Protein AF-A0A3S4GIG7-F1 (afdb_monomer)

Structure (mmCIF, N/CA/C/O backbone):
data_AF-A0A3S4GIG7-F1
#
_entry.id   AF-A0A3S4GIG7-F1
#
loop_
_atom_site.group_PDB
_atom_site.id
_atom_site.type_symbol
_atom_site.label_atom_id
_atom_site.label_alt_id
_atom_site.label_comp_id
_atom_site.label_asym_id
_atom_site.label_entity_id
_atom_site.label_seq_id
_atom_site.pdbx_PDB_ins_code
_atom_site.Cartn_x
_atom_site.Cartn_y
_atom_site.Cartn_z
_atom_site.occupancy
_atom_site.B_iso_or_equiv
_atom_site.auth_seq_id
_atom_site.auth_comp_id
_atom_site.auth_asym_id
_atom_site.auth_atom_id
_atom_site.pdbx_PDB_model_num
ATOM 1 N N . MET A 1 1 ? 8.922 2.031 -18.940 1.00 61.25 1 MET A N 1
ATOM 2 C CA . MET A 1 1 ? 9.211 2.130 -17.497 1.00 61.25 1 MET A CA 1
ATOM 3 C C . MET A 1 1 ? 8.936 0.757 -16.911 1.00 61.25 1 MET A C 1
ATOM 5 O O . MET A 1 1 ? 7.879 0.220 -17.225 1.00 61.25 1 MET A O 1
ATOM 9 N N . ALA A 1 2 ? 9.876 0.156 -16.186 1.00 83.06 2 ALA A N 1
ATOM 10 C CA . ALA A 1 2 ? 9.588 -1.047 -15.403 1.00 83.06 2 ALA A CA 1
ATOM 11 C C . ALA A 1 2 ? 8.957 -0.618 -14.069 1.00 83.06 2 ALA A C 1
ATOM 13 O O . ALA A 1 2 ? 9.308 0.446 -13.563 1.00 83.06 2 ALA A O 1
ATOM 14 N N . ILE A 1 3 ? 8.008 -1.400 -13.558 1.00 91.19 3 ILE A N 1
ATOM 15 C CA . ILE A 1 3 ? 7.399 -1.186 -12.241 1.00 91.19 3 ILE A CA 1
ATOM 16 C C . ILE A 1 3 ? 8.113 -2.111 -11.258 1.00 91.19 3 ILE A C 1
ATOM 18 O O . ILE A 1 3 ? 8.269 -3.296 -11.554 1.00 91.19 3 ILE A O 1
ATOM 22 N N . PHE A 1 4 ? 8.543 -1.561 -10.126 1.00 93.94 4 PHE A N 1
ATOM 23 C CA . PHE A 1 4 ? 9.253 -2.286 -9.068 1.00 93.94 4 PHE A CA 1
ATOM 24 C C . PHE A 1 4 ? 8.501 -2.283 -7.736 1.00 93.94 4 PHE A C 1
ATOM 26 O O . PHE A 1 4 ? 8.832 -3.080 -6.865 1.00 93.94 4 PHE A O 1
ATOM 33 N N . GLY A 1 5 ? 7.472 -1.445 -7.587 1.00 95.31 5 GLY A N 1
ATOM 34 C CA . GLY A 1 5 ? 6.623 -1.429 -6.400 1.00 95.31 5 GLY A CA 1
ATOM 35 C C . GLY A 1 5 ? 5.147 -1.276 -6.735 1.00 95.31 5 GLY A C 1
ATOM 36 O O . GLY A 1 5 ? 4.777 -0.733 -7.784 1.00 95.31 5 GLY A O 1
ATOM 37 N N . SER A 1 6 ? 4.288 -1.777 -5.853 1.00 97.06 6 SER A N 1
ATOM 38 C CA . SER A 1 6 ? 2.847 -1.642 -6.013 1.00 97.06 6 SER A CA 1
ATOM 39 C C . SER A 1 6 ? 2.090 -1.656 -4.692 1.00 97.06 6 SER A C 1
ATOM 41 O O . SER A 1 6 ? 2.526 -2.266 -3.722 1.00 97.06 6 SER A O 1
ATOM 43 N N . GLY A 1 7 ? 0.931 -0.997 -4.678 1.00 96.81 7 GLY A N 1
ATOM 44 C CA . GLY A 1 7 ? 0.078 -0.888 -3.498 1.00 96.81 7 GLY A CA 1
ATOM 45 C C . GLY A 1 7 ? -1.381 -0.614 -3.831 1.00 96.81 7 GLY A C 1
ATOM 46 O O . GLY A 1 7 ? -1.742 -0.388 -4.994 1.00 96.81 7 GLY A O 1
ATOM 47 N N . ILE A 1 8 ? -2.226 -0.625 -2.799 1.00 97.31 8 ILE A N 1
ATOM 48 C CA . ILE A 1 8 ? -3.678 -0.462 -2.927 1.00 97.31 8 ILE A CA 1
ATOM 49 C C . ILE A 1 8 ? -4.156 0.755 -2.135 1.00 97.31 8 ILE A C 1
ATOM 51 O O . ILE A 1 8 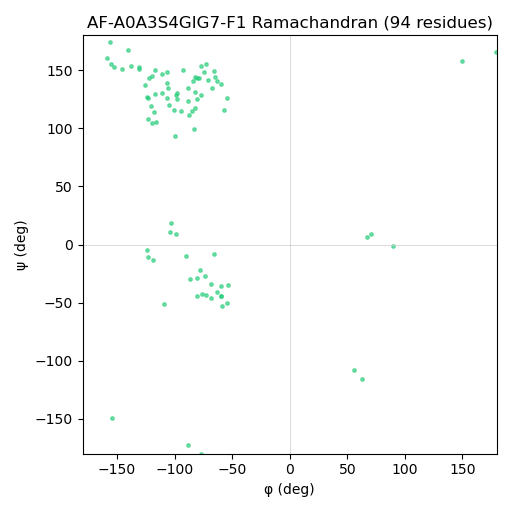? -4.089 0.809 -0.911 1.00 97.31 8 ILE A O 1
ATOM 55 N N . MET A 1 9 ? -4.745 1.715 -2.841 1.00 96.31 9 MET A N 1
ATOM 56 C CA . MET A 1 9 ? -5.541 2.778 -2.245 1.00 96.31 9 MET A CA 1
ATOM 57 C C . MET A 1 9 ? -6.969 2.276 -2.010 1.00 96.31 9 MET A C 1
ATOM 59 O O . MET A 1 9 ? -7.793 2.270 -2.933 1.00 96.31 9 MET A O 1
ATOM 63 N N . PHE A 1 10 ? -7.277 1.887 -0.774 1.00 96.31 10 PHE A N 1
ATOM 64 C CA . PHE A 1 10 ? -8.656 1.614 -0.374 1.00 96.31 10 PHE A CA 1
ATOM 65 C C . PHE A 1 10 ? -9.405 2.916 -0.154 1.00 96.31 10 PHE A C 1
ATOM 67 O O . PHE A 1 10 ? -8.957 3.782 0.597 1.00 96.31 10 PHE A O 1
ATOM 74 N N . ARG A 1 11 ? -10.564 3.034 -0.792 1.00 95.19 11 ARG A N 1
ATOM 75 C CA . ARG A 1 11 ? -11.446 4.189 -0.696 1.00 95.19 11 ARG A CA 1
ATOM 76 C C . ARG A 1 11 ? -12.828 3.745 -0.244 1.00 95.19 11 ARG A C 1
ATOM 78 O O . ARG A 1 11 ? -13.454 2.907 -0.886 1.00 95.19 11 ARG A O 1
ATOM 85 N N . GLN A 1 12 ? -13.329 4.376 0.809 1.00 93.94 12 GLN A N 1
ATOM 86 C CA . GLN A 1 12 ? -14.716 4.274 1.251 1.00 93.94 12 GLN A CA 1
ATOM 87 C C . GLN A 1 12 ? -15.311 5.679 1.208 1.00 93.94 12 GLN A C 1
ATOM 89 O O . GLN A 1 12 ? -14.968 6.532 2.020 1.00 93.94 12 GLN A O 1
ATOM 94 N N . GLY A 1 13 ? -16.150 5.972 0.213 1.00 90.81 13 GLY A N 1
ATOM 95 C CA . GLY A 1 13 ? -16.757 7.298 0.072 1.00 90.81 13 GLY A CA 1
ATOM 96 C C . GLY A 1 13 ? -15.724 8.435 0.012 1.00 90.81 13 GLY A C 1
ATOM 97 O O . GLY A 1 13 ? -15.057 8.613 -1.004 1.00 90.81 13 GLY A O 1
ATOM 98 N N . LYS A 1 14 ? -15.630 9.228 1.087 1.00 91.06 14 LYS A N 1
ATOM 99 C CA . LYS A 1 14 ? -14.664 10.335 1.255 1.00 91.06 14 LYS A CA 1
ATOM 100 C C . LYS A 1 14 ? -13.503 9.976 2.181 1.00 91.06 14 LYS A C 1
ATOM 102 O O . LYS A 1 14 ? -12.888 10.860 2.754 1.00 91.06 14 LYS A O 1
ATOM 107 N N . PHE A 1 15 ? -13.264 8.697 2.408 1.00 92.31 15 PHE A N 1
ATOM 108 C CA . PHE A 1 15 ? -12.195 8.217 3.263 1.00 92.31 15 PHE A CA 1
ATOM 109 C C . PHE A 1 15 ? -11.247 7.351 2.454 1.00 92.31 15 PHE A C 1
ATOM 111 O O . PHE A 1 15 ? -11.678 6.620 1.556 1.00 92.31 15 PHE A O 1
ATOM 118 N N . VAL A 1 16 ? -9.968 7.429 2.790 1.00 94.19 16 VAL A N 1
ATOM 119 C CA . VAL A 1 16 ? -8.933 6.530 2.291 1.00 94.19 16 VAL A CA 1
ATOM 120 C C . VAL A 1 16 ? -8.245 5.845 3.452 1.00 94.19 16 VAL A C 1
ATOM 122 O O . VAL A 1 16 ? -8.053 6.442 4.508 1.00 94.19 16 VAL A O 1
ATOM 125 N N . PHE A 1 17 ? -7.886 4.586 3.259 1.00 94.00 17 PHE A N 1
ATOM 126 C CA . PHE A 1 17 ? -7.087 3.856 4.229 1.00 94.00 17 PHE A CA 1
ATOM 127 C C . PHE A 1 17 ? -5.608 4.182 4.038 1.00 94.00 17 PHE A C 1
ATOM 129 O O . PHE A 1 17 ? -5.106 4.097 2.915 1.00 94.00 17 PHE A O 1
ATOM 136 N N . LEU A 1 18 ? -4.925 4.517 5.129 1.00 93.88 18 LEU A N 1
ATOM 137 C CA . LEU A 1 18 ? -3.481 4.717 5.154 1.00 93.88 18 LEU A CA 1
ATOM 138 C C . LEU A 1 18 ? -2.861 3.942 6.319 1.00 93.88 18 LEU A C 1
ATOM 140 O O . LEU A 1 18 ? -3.486 3.770 7.371 1.00 93.88 18 LEU A O 1
ATOM 144 N N . ILE A 1 19 ? -1.610 3.541 6.125 1.00 91.69 19 ILE A N 1
ATOM 145 C CA . ILE A 1 19 ? -0.707 3.040 7.159 1.00 91.69 19 ILE A CA 1
ATOM 146 C C . ILE A 1 19 ? 0.349 4.104 7.465 1.00 91.69 19 ILE A C 1
ATOM 148 O O . ILE A 1 19 ? 0.714 4.893 6.591 1.00 91.69 19 ILE A O 1
ATOM 152 N N . GLN A 1 20 ? 0.817 4.149 8.709 1.00 91.06 20 GLN A N 1
ATOM 153 C CA . GLN A 1 20 ? 1.934 4.989 9.123 1.00 91.06 20 GLN A CA 1
ATOM 154 C C . GLN A 1 20 ? 3.192 4.135 9.219 1.00 91.06 20 GLN A C 1
ATOM 156 O O . GLN A 1 20 ? 3.265 3.249 10.072 1.00 91.06 20 GLN A O 1
ATOM 161 N N . ARG A 1 21 ? 4.186 4.425 8.383 1.00 85.81 21 ARG A N 1
ATOM 162 C CA . ARG A 1 21 ? 5.438 3.666 8.338 1.00 85.81 21 ARG A CA 1
ATOM 163 C C . ARG A 1 21 ? 6.223 3.795 9.643 1.00 85.81 21 ARG A C 1
ATOM 165 O O . ARG A 1 21 ? 6.239 4.866 10.255 1.00 85.81 21 ARG A O 1
ATOM 172 N N . SER A 1 22 ? 6.901 2.727 10.059 1.00 84.06 22 SER A N 1
ATOM 173 C CA . SER A 1 22 ? 7.744 2.736 11.263 1.00 84.06 22 SER A CA 1
ATOM 174 C C . SER A 1 22 ? 9.107 3.398 11.090 1.00 84.06 22 SER A C 1
ATOM 176 O O . SER A 1 22 ? 9.684 3.851 12.079 1.00 84.06 22 SER A O 1
ATOM 178 N N 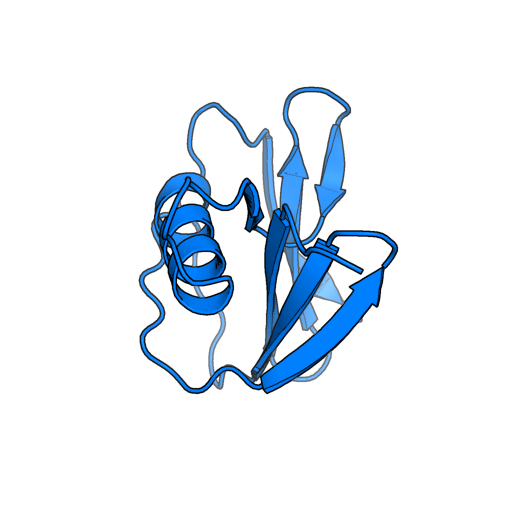. ASP A 1 23 ? 9.606 3.501 9.860 1.00 83.62 23 ASP A N 1
ATOM 179 C CA . ASP A 1 23 ? 10.937 4.030 9.568 1.00 83.62 23 ASP A CA 1
ATOM 180 C C . ASP A 1 23 ? 10.995 5.565 9.562 1.00 83.62 23 ASP A C 1
ATOM 182 O O . ASP A 1 23 ? 11.916 6.147 10.139 1.00 83.62 23 ASP A O 1
ATOM 186 N N . ASP A 1 24 ? 10.016 6.228 8.946 1.00 85.31 24 ASP A N 1
ATOM 187 C CA . ASP A 1 24 ? 9.984 7.686 8.791 1.00 85.31 24 ASP A CA 1
ATOM 188 C C . ASP A 1 24 ? 8.713 8.356 9.342 1.00 85.31 24 ASP A C 1
ATOM 190 O O . ASP A 1 24 ? 8.620 9.587 9.378 1.00 85.31 24 ASP A O 1
ATOM 194 N N . GLY A 1 25 ? 7.742 7.567 9.813 1.00 87.06 25 GLY A N 1
ATOM 195 C CA . GLY A 1 25 ? 6.494 8.067 10.385 1.00 87.06 25 GLY A CA 1
ATOM 196 C C . GLY A 1 25 ? 5.539 8.694 9.367 1.00 87.06 25 GLY A C 1
ATOM 197 O O . GLY A 1 25 ? 4.554 9.322 9.776 1.00 87.06 25 GLY A O 1
ATOM 198 N N . THR A 1 26 ? 5.806 8.570 8.065 1.00 88.81 26 THR A N 1
ATOM 199 C CA . THR A 1 26 ? 4.930 9.089 7.013 1.00 88.81 26 THR A CA 1
ATOM 200 C C . THR A 1 26 ? 3.711 8.195 6.810 1.00 88.81 26 THR A C 1
ATOM 202 O O . THR A 1 26 ? 3.724 7.000 7.106 1.00 88.81 26 THR A O 1
ATOM 205 N N . TRP A 1 27 ? 2.623 8.799 6.329 1.00 91.62 27 TRP A N 1
ATOM 206 C CA . TRP A 1 27 ? 1.385 8.092 6.015 1.00 91.62 27 TRP A CA 1
ATOM 207 C C . TRP A 1 27 ? 1.323 7.779 4.523 1.00 91.62 27 TRP A C 1
ATOM 209 O O . TRP A 1 27 ? 1.407 8.691 3.697 1.00 91.62 27 TRP A O 1
ATOM 219 N N . CYS A 1 28 ? 1.130 6.511 4.180 1.00 91.62 28 CYS A N 1
ATOM 220 C CA . CYS A 1 28 ? 1.046 6.042 2.802 1.00 91.62 28 CYS A CA 1
ATOM 221 C C . CYS A 1 28 ? -0.030 4.966 2.637 1.00 91.62 28 CYS A C 1
ATOM 223 O O . CYS A 1 28 ? -0.585 4.448 3.607 1.00 91.62 28 CYS A O 1
ATOM 225 N N . GLN A 1 29 ? -0.371 4.659 1.387 1.00 92.75 29 GLN A N 1
ATOM 226 C CA . GLN A 1 29 ? -1.154 3.467 1.087 1.00 92.75 29 GLN A CA 1
ATOM 227 C C . GLN A 1 29 ? -0.328 2.217 1.428 1.00 92.75 29 GLN A C 1
ATOM 229 O O . GLN A 1 29 ? 0.896 2.268 1.291 1.00 92.75 29 GLN A O 1
ATOM 234 N N . PRO A 1 30 ? -0.976 1.110 1.824 1.00 93.81 30 PRO A N 1
ATOM 235 C CA . PRO A 1 30 ? -0.296 -0.170 1.955 1.00 93.81 30 PRO A CA 1
ATOM 236 C C . PRO A 1 30 ? 0.230 -0.656 0.601 1.00 93.81 30 PRO A C 1
ATOM 238 O O . PRO A 1 30 ? -0.446 -0.513 -0.432 1.00 93.81 30 PRO A O 1
ATOM 241 N N . GLY A 1 31 ? 1.425 -1.233 0.610 1.00 94.56 31 GLY A N 1
ATOM 242 C CA . GLY A 1 31 ? 2.106 -1.710 -0.584 1.00 94.56 31 GLY A CA 1
ATOM 243 C C . GLY A 1 31 ? 3.625 -1.645 -0.496 1.00 94.56 31 GLY A C 1
ATOM 244 O O . GLY A 1 31 ? 4.199 -0.800 0.184 1.00 94.56 31 GLY A O 1
ATOM 245 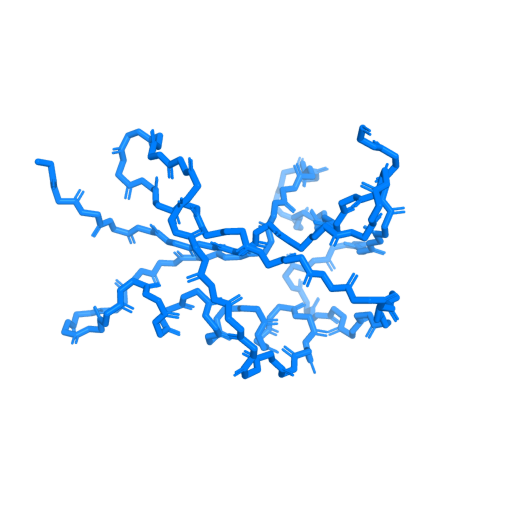N N . GLY A 1 32 ? 4.280 -2.460 -1.314 1.00 93.88 32 GLY A N 1
ATOM 246 C CA . GLY A 1 32 ? 5.715 -2.683 -1.230 1.00 93.88 32 GLY A CA 1
ATOM 247 C C . GLY A 1 32 ? 6.331 -3.122 -2.549 1.00 93.88 32 GLY A C 1
ATOM 248 O O . GLY A 1 32 ? 5.913 -2.692 -3.630 1.00 93.88 32 GLY A O 1
ATOM 249 N N . THR A 1 33 ? 7.390 -3.921 -2.452 1.0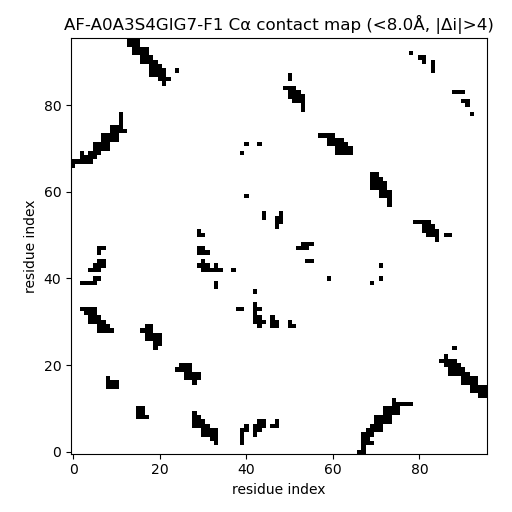0 95.88 33 THR A N 1
ATOM 250 C CA . THR A 1 33 ? 8.233 -4.291 -3.596 1.00 95.88 33 THR A CA 1
ATOM 251 C C . THR A 1 33 ? 7.622 -5.468 -4.347 1.00 95.88 33 THR A C 1
ATOM 253 O O . THR A 1 33 ? 7.114 -6.406 -3.744 1.00 95.88 33 THR A O 1
ATOM 256 N N . ILE A 1 34 ? 7.700 -5.437 -5.675 1.00 96.69 34 ILE A N 1
ATOM 257 C CA . ILE A 1 34 ? 7.305 -6.565 -6.522 1.00 96.69 34 ILE A CA 1
ATOM 258 C C . ILE A 1 34 ? 8.447 -7.581 -6.554 1.00 96.69 34 ILE A C 1
ATOM 260 O O . ILE A 1 34 ? 9.574 -7.245 -6.934 1.00 96.69 34 ILE A O 1
ATOM 264 N N . GLU A 1 35 ? 8.158 -8.831 -6.205 1.00 95.25 35 GLU A N 1
ATOM 265 C CA . GLU A 1 35 ? 9.146 -9.904 -6.264 1.00 95.25 35 GLU A CA 1
ATOM 266 C C . GLU A 1 35 ? 9.458 -10.339 -7.714 1.00 95.25 35 GLU A C 1
ATOM 268 O O . GLU A 1 35 ? 8.641 -10.176 -8.628 1.00 95.25 35 GLU A O 1
ATOM 273 N N . PRO A 1 36 ? 10.641 -10.924 -7.988 1.00 93.62 36 PRO A N 1
ATOM 274 C CA . PRO A 1 36 ? 10.981 -11.400 -9.326 1.00 93.62 36 PRO A CA 1
ATOM 275 C 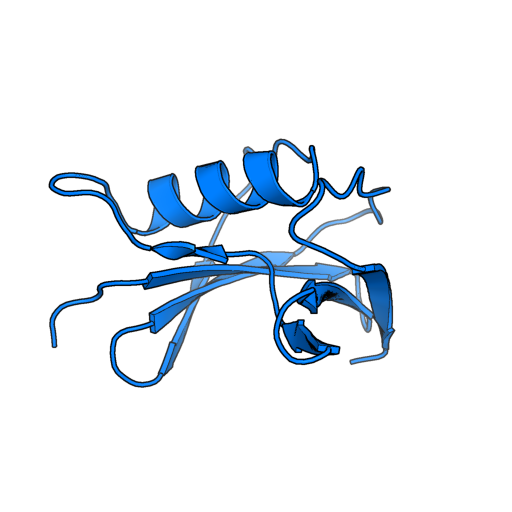C . PRO A 1 36 ? 9.968 -12.419 -9.877 1.00 93.62 36 PRO A C 1
ATOM 277 O O . PRO A 1 36 ? 9.859 -13.540 -9.389 1.00 93.62 36 PRO A O 1
ATOM 280 N N . GLY A 1 37 ? 9.272 -12.046 -10.956 1.00 93.12 37 GLY A N 1
ATOM 281 C CA . GLY A 1 37 ? 8.252 -12.884 -11.601 1.00 93.12 37 GLY A CA 1
ATOM 282 C C . GLY A 1 37 ? 6.834 -12.697 -11.053 1.00 93.12 37 GLY A C 1
ATOM 283 O O . GLY A 1 37 ? 5.906 -13.304 -11.585 1.00 93.12 37 GLY A O 1
ATOM 284 N N . GLU A 1 38 ? 6.656 -11.841 -10.047 1.00 95.25 38 GLU A N 1
ATOM 285 C CA . GLU A 1 38 ? 5.361 -11.480 -9.475 1.00 95.25 38 GLU A CA 1
ATOM 286 C C . GLU A 1 38 ? 4.655 -10.422 -10.341 1.00 95.25 38 GLU A C 1
ATOM 288 O O . GLU A 1 38 ? 5.278 -9.525 -10.921 1.00 95.25 38 GLU A O 1
ATOM 293 N N . LEU A 1 39 ? 3.328 -10.519 -10.459 1.00 95.12 39 LEU A N 1
ATOM 294 C CA . LEU A 1 39 ? 2.540 -9.459 -11.080 1.00 95.12 39 LEU A CA 1
ATOM 295 C C . LEU A 1 39 ? 2.340 -8.328 -10.072 1.00 95.12 39 LEU A C 1
ATOM 297 O O . LEU A 1 39 ? 2.054 -8.573 -8.907 1.00 95.12 39 LEU A O 1
ATOM 301 N N . ALA A 1 40 ? 2.363 -7.077 -10.534 1.00 95.62 40 ALA A N 1
ATOM 302 C CA . ALA A 1 40 ? 2.158 -5.919 -9.658 1.00 95.62 40 ALA A CA 1
ATOM 303 C C . ALA A 1 40 ? 0.857 -5.992 -8.834 1.00 95.62 40 ALA A C 1
ATOM 305 O O . ALA A 1 40 ? 0.818 -5.547 -7.695 1.00 95.62 40 ALA A O 1
ATOM 306 N N . ILE A 1 41 ? -0.214 -6.555 -9.406 1.00 96.50 41 ILE A N 1
ATOM 307 C CA . ILE A 1 41 ? -1.491 -6.734 -8.701 1.00 96.50 41 ILE A CA 1
ATOM 308 C C . ILE A 1 41 ? -1.407 -7.774 -7.576 1.00 96.50 41 ILE A C 1
ATOM 310 O O . ILE A 1 41 ? -2.076 -7.617 -6.558 1.00 96.50 41 ILE A O 1
ATOM 314 N N . ASP A 1 42 ? -0.596 -8.815 -7.758 1.00 96.62 42 ASP A N 1
ATOM 315 C CA . ASP A 1 42 ? -0.415 -9.874 -6.768 1.00 96.62 42 ASP A CA 1
ATOM 316 C C . ASP A 1 42 ? 0.477 -9.370 -5.631 1.00 96.62 42 ASP A C 1
ATOM 318 O O . ASP A 1 42 ? 0.091 -9.507 -4.471 1.00 96.62 42 ASP A O 1
ATOM 322 N N . ALA A 1 43 ? 1.551 -8.642 -5.964 1.00 96.81 43 ALA A N 1
ATOM 323 C CA . ALA A 1 43 ? 2.381 -7.929 -4.993 1.00 96.81 43 ALA A CA 1
ATOM 324 C C . ALA A 1 43 ? 1.538 -6.987 -4.125 1.00 96.81 43 ALA A C 1
ATOM 326 O O . ALA A 1 43 ? 1.564 -7.062 -2.903 1.00 96.81 43 ALA A O 1
ATOM 327 N N . ALA A 1 44 ? 0.701 -6.150 -4.748 1.00 96.50 44 ALA A N 1
ATOM 328 C CA . ALA A 1 44 ? -0.150 -5.211 -4.023 1.00 96.50 44 ALA A CA 1
ATOM 329 C C . ALA A 1 44 ? -1.119 -5.911 -3.049 1.00 96.50 44 ALA A C 1
ATOM 331 O O . ALA A 1 44 ? -1.391 -5.386 -1.974 1.00 96.50 44 ALA A O 1
ATOM 332 N N . ARG A 1 45 ? -1.649 -7.092 -3.402 1.00 96.38 45 ARG A N 1
ATOM 333 C CA . ARG A 1 45 ? -2.512 -7.879 -2.504 1.00 96.38 45 ARG A CA 1
ATOM 334 C C . ARG A 1 45 ? -1.731 -8.531 -1.370 1.00 96.38 45 ARG A C 1
ATOM 336 O O . ARG A 1 45 ? -2.216 -8.516 -0.240 1.00 96.38 45 ARG A O 1
ATOM 343 N N . ARG A 1 46 ? -0.564 -9.106 -1.673 1.00 96.56 46 ARG A N 1
ATOM 344 C CA . ARG A 1 46 ? 0.327 -9.728 -0.688 1.00 96.56 46 ARG A CA 1
ATOM 345 C C . ARG A 1 46 ? 0.740 -8.713 0.373 1.00 96.56 46 ARG A C 1
ATOM 347 O O . ARG A 1 46 ? 0.487 -8.948 1.545 1.00 96.56 46 ARG A O 1
ATOM 354 N N . GLU A 1 47 ? 1.260 -7.567 -0.051 1.00 95.62 47 GLU A N 1
ATOM 355 C CA . GLU A 1 47 ? 1.723 -6.494 0.838 1.00 95.62 47 GLU A CA 1
ATOM 356 C C . GLU A 1 47 ? 0.589 -5.984 1.734 1.00 95.62 47 GLU A C 1
ATOM 358 O O . GLU A 1 47 ? 0.737 -5.876 2.944 1.00 95.62 47 GLU A O 1
ATOM 363 N N . VAL A 1 48 ? -0.610 -5.774 1.179 1.00 94.50 48 VAL A N 1
ATOM 364 C CA . VAL A 1 48 ? -1.779 -5.393 1.987 1.00 94.50 48 VAL A CA 1
ATOM 365 C C . VAL A 1 48 ? -2.100 -6.441 3.047 1.00 94.50 48 VAL A C 1
ATOM 367 O O . VAL A 1 48 ? -2.376 -6.085 4.194 1.00 94.50 48 VAL A O 1
ATOM 370 N N . LEU A 1 49 ? -2.082 -7.725 2.689 1.00 93.81 49 LEU A N 1
ATOM 371 C CA . LEU A 1 49 ? -2.323 -8.800 3.644 1.00 93.81 49 LEU A CA 1
ATOM 372 C C . LEU A 1 49 ? -1.237 -8.838 4.731 1.00 93.81 49 LEU A C 1
ATOM 374 O O . LEU A 1 49 ? -1.569 -9.018 5.901 1.00 93.81 49 LEU A O 1
ATOM 378 N N . GLU A 1 50 ? 0.027 -8.645 4.363 1.00 92.12 50 GLU A N 1
ATOM 379 C CA . GLU A 1 50 ? 1.183 -8.661 5.268 1.00 92.12 50 GLU A CA 1
ATOM 380 C C . GLU A 1 50 ? 1.188 -7.468 6.236 1.00 92.12 50 GLU A C 1
ATOM 382 O O . GLU A 1 50 ? 1.362 -7.658 7.442 1.00 92.12 50 GLU A O 1
ATOM 387 N N . GLU A 1 51 ? 0.935 -6.259 5.734 1.00 90.69 51 GLU A N 1
ATOM 388 C CA . GLU A 1 51 ? 0.994 -5.010 6.503 1.00 90.69 51 GLU A CA 1
ATOM 389 C C . GLU A 1 51 ? -0.266 -4.756 7.336 1.00 90.69 51 GLU A C 1
ATOM 391 O O . GLU A 1 51 ? -0.208 -4.084 8.366 1.00 90.69 51 GLU A O 1
ATOM 396 N N . THR A 1 52 ? -1.426 -5.248 6.890 1.00 90.06 52 THR A N 1
ATOM 397 C CA . THR A 1 52 ? -2.724 -4.883 7.488 1.00 90.06 52 THR A CA 1
ATOM 398 C C . THR A 1 52 ? -3.539 -6.075 7.981 1.00 90.06 52 THR A C 1
ATOM 400 O O . THR A 1 52 ? -4.568 -5.883 8.634 1.00 90.06 52 THR A O 1
ATOM 403 N N . GLY A 1 53 ? -3.146 -7.305 7.642 1.00 90.75 53 GLY A N 1
ATOM 404 C CA . GLY A 1 53 ? -3.930 -8.509 7.921 1.00 90.75 53 GLY A CA 1
ATOM 405 C C . GLY A 1 53 ? -5.251 -8.594 7.146 1.00 90.75 53 GLY A C 1
ATOM 406 O O . GLY A 1 53 ? -6.056 -9.489 7.414 1.00 90.75 53 GLY A O 1
ATOM 407 N N . TYR A 1 54 ? -5.511 -7.669 6.215 1.00 91.44 54 TYR A N 1
ATOM 408 C CA . TYR A 1 54 ? -6.749 -7.606 5.446 1.00 91.44 54 TYR A CA 1
ATOM 409 C C . TYR A 1 54 ? -6.603 -8.332 4.108 1.00 91.44 54 TYR A C 1
ATOM 411 O O . TYR A 1 54 ? -5.859 -7.910 3.226 1.00 91.44 54 TYR A O 1
ATOM 419 N N . GLN A 1 55 ? -7.358 -9.414 3.927 1.00 94.00 55 GLN A N 1
ATOM 420 C CA . GLN A 1 55 ? -7.428 -10.112 2.646 1.00 94.00 55 GLN A CA 1
ATOM 421 C C . GLN A 1 55 ? -8.477 -9.455 1.739 1.00 94.00 55 GLN A C 1
ATOM 423 O O . GLN A 1 55 ? -9.675 -9.503 2.027 1.00 94.00 55 GLN A O 1
ATOM 428 N N . TYR A 1 56 ? -8.031 -8.868 0.624 1.00 93.94 56 TYR A N 1
ATOM 429 C CA . TYR A 1 56 ? -8.906 -8.243 -0.368 1.00 93.94 56 TYR A CA 1
ATOM 430 C C . TYR A 1 56 ? -8.861 -8.947 -1.730 1.00 93.94 56 TYR A C 1
ATOM 432 O O . TYR A 1 56 ? -7.953 -8.746 -2.538 1.00 93.94 56 TYR A O 1
ATOM 440 N N . ASP A 1 57 ? -9.924 -9.694 -2.024 1.00 93.69 57 ASP A N 1
ATOM 441 C CA . ASP A 1 57 ? -10.110 -10.409 -3.296 1.00 93.69 57 ASP A CA 1
ATOM 442 C C . ASP A 1 57 ? -11.012 -9.650 -4.291 1.00 93.69 57 ASP A C 1
ATOM 444 O O . ASP A 1 57 ? -11.419 -10.176 -5.328 1.00 93.69 57 ASP A O 1
ATOM 448 N N . GLY A 1 58 ? -11.350 -8.398 -3.973 1.00 94.12 58 GLY A N 1
ATOM 449 C CA . GLY A 1 58 ? -12.225 -7.565 -4.788 1.00 94.12 58 GLY A CA 1
ATOM 450 C C . GLY A 1 58 ? -11.558 -6.975 -6.040 1.00 94.12 58 GLY A C 1
ATOM 451 O O . GLY A 1 58 ? -10.377 -7.217 -6.330 1.00 94.12 58 GLY A O 1
ATOM 452 N N . PRO A 1 59 ? -12.329 -6.196 -6.821 1.00 95.31 59 PRO A N 1
ATOM 453 C CA . PRO A 1 59 ? -11.840 -5.572 -8.040 1.00 95.31 59 PRO A CA 1
ATOM 454 C C . PRO A 1 59 ? -10.785 -4.501 -7.744 1.00 95.31 59 PRO A C 1
ATOM 456 O O . PRO A 1 59 ? -10.978 -3.625 -6.904 1.00 95.31 59 PRO A O 1
ATOM 459 N N . LEU A 1 60 ? -9.697 -4.535 -8.512 1.00 96.81 60 LEU A N 1
ATOM 460 C CA . LEU A 1 60 ? -8.641 -3.529 -8.483 1.00 96.81 60 LEU A CA 1
ATOM 461 C C . LEU A 1 60 ? -8.554 -2.837 -9.836 1.00 96.81 60 LEU A C 1
ATOM 463 O O . LEU A 1 60 ? -8.462 -3.485 -10.878 1.00 96.81 60 LEU A O 1
ATOM 467 N N . THR A 1 61 ? -8.567 -1.508 -9.816 1.00 96.38 61 THR A N 1
ATOM 468 C CA . THR A 1 61 ? -8.375 -0.691 -11.021 1.00 96.38 61 THR A CA 1
ATOM 469 C C . THR A 1 61 ? -7.036 0.032 -10.952 1.00 96.38 61 THR A C 1
ATOM 471 O O . THR A 1 61 ? -6.778 0.665 -9.927 1.00 96.38 61 THR A O 1
ATOM 474 N N . PRO A 1 62 ? -6.184 -0.015 -11.995 1.00 96.12 62 PRO A N 1
ATOM 475 C CA . PRO A 1 62 ? -4.996 0.831 -12.058 1.00 96.12 62 PRO A CA 1
ATOM 476 C C . PRO A 1 62 ? -5.389 2.300 -11.878 1.00 96.12 62 PRO A C 1
ATOM 478 O O . PRO A 1 62 ? -6.279 2.792 -12.574 1.00 96.12 62 PRO A O 1
ATOM 481 N N . HIS A 1 63 ? -4.761 2.984 -10.925 1.00 95.19 63 HIS A N 1
ATOM 482 C CA . HIS A 1 63 ? -5.134 4.344 -10.546 1.00 95.19 63 HIS A CA 1
ATOM 483 C C . HIS A 1 63 ? -4.097 5.374 -10.981 1.00 95.19 63 HIS A C 1
ATOM 485 O O . HIS A 1 63 ? -4.442 6.363 -11.627 1.00 95.19 63 HIS A O 1
ATOM 491 N N . SER A 1 64 ? -2.831 5.140 -10.643 1.00 94.75 64 SER A N 1
ATOM 492 C CA . SER A 1 64 ? -1.734 6.060 -10.934 1.00 94.75 64 SER A CA 1
ATOM 493 C C . SER A 1 64 ? -0.400 5.324 -11.004 1.00 94.75 64 SER A C 1
ATOM 495 O O . SER A 1 64 ? -0.227 4.256 -10.418 1.00 94.75 64 SER A O 1
ATOM 497 N N . VAL A 1 65 ? 0.549 5.915 -11.730 1.00 95.06 65 VAL A N 1
ATOM 498 C CA . VAL A 1 65 ? 1.956 5.503 -11.732 1.00 95.06 65 VAL A CA 1
ATOM 499 C C . VAL A 1 65 ? 2.790 6.711 -11.335 1.00 95.06 65 VAL A C 1
ATOM 501 O O . VAL A 1 65 ? 2.674 7.769 -11.959 1.00 95.06 65 VAL A O 1
ATOM 504 N N . HIS A 1 66 ? 3.623 6.557 -10.311 1.00 91.88 66 HIS A N 1
ATOM 505 C CA . HIS A 1 66 ? 4.590 7.568 -9.898 1.00 91.88 66 HIS A CA 1
ATOM 506 C C . HIS A 1 66 ? 5.987 6.954 -9.923 1.00 91.88 66 HIS A C 1
ATOM 508 O O . HIS A 1 66 ? 6.307 6.098 -9.106 1.00 91.88 66 HIS A O 1
ATOM 514 N N . GLY A 1 67 ? 6.806 7.356 -10.899 1.00 93.00 67 GLY A N 1
ATOM 515 C CA . GLY A 1 67 ? 8.102 6.720 -11.127 1.00 93.00 67 GLY A CA 1
ATOM 516 C C . GLY A 1 67 ? 7.938 5.250 -11.520 1.00 93.00 67 GLY A C 1
ATOM 517 O O . GLY A 1 67 ? 7.388 4.943 -12.578 1.00 93.00 67 GLY A O 1
ATOM 518 N N . ASP A 1 68 ? 8.433 4.363 -10.671 1.00 94.00 68 ASP A N 1
ATOM 519 C CA . ASP A 1 68 ? 8.391 2.905 -10.783 1.00 94.00 68 ASP A CA 1
ATOM 520 C C . ASP A 1 68 ? 7.344 2.249 -9.865 1.00 94.00 68 ASP A C 1
ATOM 522 O O . ASP A 1 68 ? 7.312 1.022 -9.750 1.00 94.00 68 ASP A O 1
ATOM 526 N N . TYR A 1 69 ? 6.466 3.046 -9.249 1.00 94.88 69 TYR A N 1
ATOM 527 C CA . TYR A 1 69 ? 5.426 2.568 -8.346 1.00 94.88 69 TYR A CA 1
ATOM 528 C C . TYR A 1 69 ? 4.038 2.639 -8.993 1.00 94.88 69 TYR A C 1
ATOM 530 O O . TYR A 1 69 ? 3.618 3.701 -9.467 1.00 94.88 69 TYR A O 1
ATOM 538 N N . LEU A 1 70 ? 3.312 1.517 -9.002 1.00 96.50 70 LEU A N 1
ATOM 539 C CA . LEU A 1 70 ? 1.939 1.411 -9.510 1.00 96.50 70 LEU A CA 1
ATOM 540 C C . LEU A 1 70 ? 0.937 1.321 -8.358 1.00 96.50 70 LEU A C 1
ATOM 542 O O . LEU A 1 70 ? 0.935 0.355 -7.598 1.00 96.50 70 LEU A O 1
ATOM 546 N 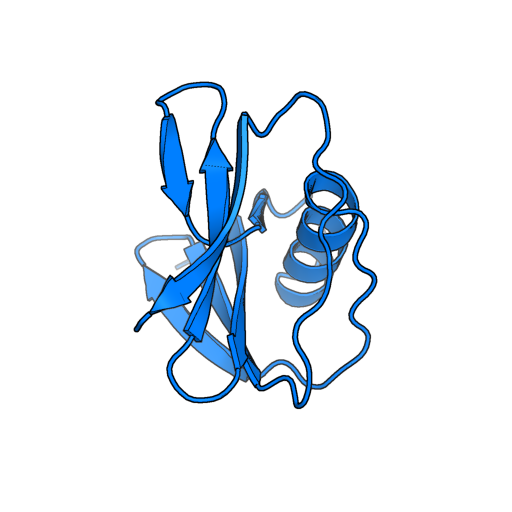N . THR A 1 71 ? 0.011 2.270 -8.289 1.00 96.94 71 THR A N 1
ATOM 547 C CA . THR A 1 71 ? -1.085 2.241 -7.320 1.00 96.94 71 THR A CA 1
ATOM 548 C C . THR A 1 71 ? -2.357 1.712 -7.970 1.00 96.94 71 THR A C 1
ATOM 550 O O . THR A 1 71 ? -2.813 2.228 -8.996 1.00 96.94 71 THR A O 1
ATOM 553 N N . TYR A 1 72 ? -2.973 0.716 -7.340 1.00 97.69 72 TYR A N 1
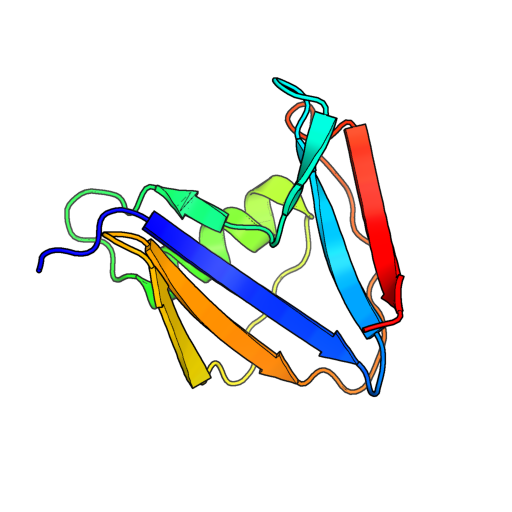ATOM 554 C CA . TYR A 1 72 ? -4.337 0.286 -7.629 1.00 97.69 72 TYR A CA 1
ATOM 555 C C . TYR A 1 72 ? -5.324 1.011 -6.718 1.00 97.69 72 TYR A C 1
ATOM 557 O O . TYR A 1 72 ? -5.007 1.346 -5.582 1.00 97.69 72 TYR A O 1
ATOM 565 N N . ARG A 1 73 ? -6.547 1.228 -7.196 1.00 96.75 73 ARG A N 1
ATOM 566 C CA . ARG A 1 73 ? -7.670 1.680 -6.372 1.00 96.75 73 ARG A CA 1
ATOM 567 C C . ARG A 1 73 ? -8.637 0.530 -6.132 1.00 96.75 73 ARG A C 1
ATOM 569 O O . ARG A 1 73 ? -9.015 -0.155 -7.087 1.00 96.75 73 ARG A O 1
ATOM 576 N N . ALA A 1 74 ? -9.058 0.402 -4.879 1.00 96.62 74 ALA A N 1
ATOM 577 C CA . ALA A 1 74 ? -10.152 -0.445 -4.429 1.00 96.62 74 ALA A CA 1
ATOM 578 C C . ALA A 1 74 ? -11.245 0.440 -3.817 1.00 96.62 74 ALA A C 1
ATOM 580 O O . ALA A 1 74 ? -11.029 1.076 -2.785 1.00 96.62 74 ALA A O 1
ATOM 581 N N . ASP A 1 75 ? -12.418 0.490 -4.442 1.00 95.06 75 ASP A N 1
ATOM 582 C CA . ASP A 1 75 ? -13.593 1.129 -3.847 1.00 95.06 75 ASP A CA 1
ATOM 583 C C . ASP A 1 75 ? -14.325 0.083 -2.987 1.00 95.06 75 ASP A C 1
ATOM 585 O O . ASP A 1 75 ? -14.860 -0.899 -3.508 1.00 95.06 75 ASP A O 1
ATOM 589 N N . VAL A 1 76 ? -14.306 0.265 -1.664 1.00 92.19 76 VAL A N 1
ATOM 590 C CA . VAL A 1 76 ? -14.880 -0.678 -0.691 1.00 92.19 76 VAL A CA 1
ATOM 591 C C . VAL A 1 76 ? -16.185 -0.139 -0.097 1.00 92.19 76 VAL A C 1
ATOM 593 O O . VAL A 1 76 ? -16.284 1.058 0.191 1.00 92.19 76 VAL A O 1
ATOM 596 N N . PRO A 1 77 ? -17.211 -0.993 0.088 1.00 86.6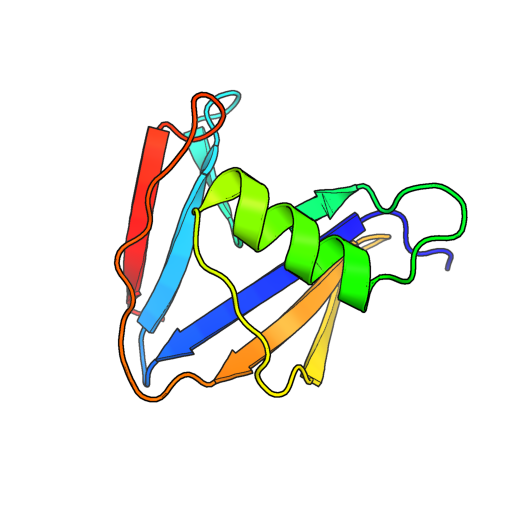9 77 PRO A N 1
ATOM 597 C CA . PRO A 1 77 ? -18.498 -0.560 0.631 1.00 86.69 77 PRO A CA 1
ATOM 598 C C . PRO A 1 77 ? -18.434 -0.274 2.137 1.00 86.69 77 PRO A C 1
ATOM 600 O O . PRO A 1 77 ? -19.192 0.554 2.641 1.00 86.69 77 PRO A O 1
ATOM 603 N N . GLU A 1 78 ? -17.522 -0.933 2.851 1.00 86.00 78 GLU A N 1
ATOM 604 C CA . GLU A 1 78 ? -17.397 -0.880 4.305 1.00 86.00 78 GLU A CA 1
ATOM 605 C C . GLU A 1 78 ? -15.946 -0.606 4.704 1.00 86.00 78 GLU A C 1
ATOM 607 O O . GLU A 1 78 ? -15.010 -0.910 3.961 1.00 86.00 78 GLU A O 1
ATOM 612 N N . GLN A 1 79 ? -15.763 0.009 5.873 1.00 82.81 79 GLN A N 1
ATOM 613 C CA . GLN A 1 79 ? -14.436 0.148 6.464 1.00 82.81 79 GLN A CA 1
ATOM 614 C C . GLN A 1 79 ? -13.998 -1.205 7.024 1.00 82.81 79 GLN A C 1
ATOM 616 O O . GLN A 1 79 ? -14.830 -1.976 7.501 1.00 82.81 79 GLN A O 1
ATOM 621 N N . PHE A 1 80 ? -12.697 -1.471 6.996 1.00 82.88 80 PHE A N 1
ATOM 622 C CA . PHE A 1 80 ? -12.113 -2.645 7.628 1.00 82.88 80 PHE A CA 1
ATOM 623 C C . PHE A 1 80 ? -11.161 -2.218 8.741 1.00 82.88 80 PHE A C 1
ATOM 625 O O . PHE A 1 80 ? -10.561 -1.142 8.691 1.00 82.88 80 PHE A O 1
ATOM 632 N N . GLU A 1 81 ? -11.050 -3.065 9.757 1.00 78.44 81 GLU A N 1
ATOM 633 C CA . GLU A 1 81 ? -10.085 -2.889 10.832 1.00 78.44 81 GLU A CA 1
ATOM 634 C C . GLU A 1 81 ? -8.778 -3.573 10.431 1.00 78.44 81 GLU A C 1
ATOM 636 O O . GLU A 1 81 ? -8.764 -4.762 10.108 1.00 78.44 81 GLU A O 1
ATOM 641 N N . ALA A 1 82 ? -7.690 -2.807 10.421 1.00 82.94 82 ALA A N 1
ATOM 642 C CA . ALA A 1 82 ? -6.370 -3.322 10.100 1.00 82.94 82 ALA A CA 1
ATOM 643 C C . ALA A 1 82 ? -5.671 -3.839 11.357 1.00 82.94 82 ALA A C 1
ATOM 645 O O . ALA A 1 82 ? -5.642 -3.173 12.393 1.00 82.94 82 ALA A O 1
ATOM 646 N N . LYS A 1 83 ? -5.063 -5.015 11.239 1.00 81.81 83 LYS A N 1
ATOM 647 C CA . LYS A 1 83 ? -4.109 -5.552 12.205 1.00 81.81 83 LYS A CA 1
ATOM 648 C C . LYS A 1 83 ? -2.714 -5.289 11.670 1.00 81.81 83 LYS A C 1
ATOM 650 O O . LYS A 1 83 ? -2.205 -6.065 10.869 1.00 81.81 83 LYS A O 1
ATOM 655 N N . ILE A 1 84 ? -2.147 -4.168 12.094 1.00 78.12 84 ILE A N 1
ATOM 656 C CA . ILE A 1 84 ? -0.800 -3.777 11.694 1.00 78.12 84 ILE A CA 1
ATOM 657 C C . ILE A 1 84 ? 0.258 -4.673 12.339 1.00 78.12 84 ILE A C 1
ATOM 659 O O . ILE A 1 84 ? 0.111 -5.082 13.494 1.00 78.12 84 ILE A O 1
ATOM 663 N N . ASN A 1 85 ? 1.293 -4.993 11.567 1.00 73.31 85 ASN A N 1
ATOM 664 C CA . ASN A 1 85 ? 2.475 -5.725 12.018 1.00 73.31 85 ASN A CA 1
ATOM 665 C C . ASN A 1 85 ? 3.548 -4.751 12.571 1.00 73.31 85 ASN A C 1
ATOM 667 O O . ASN A 1 85 ? 3.299 -3.552 12.704 1.00 73.31 85 ASN A O 1
ATOM 671 N N . ASP A 1 86 ? 4.751 -5.254 12.876 1.00 73.00 86 ASP A N 1
ATOM 672 C CA . ASP A 1 86 ? 5.858 -4.459 13.443 1.00 73.00 86 ASP A CA 1
ATOM 673 C C . ASP A 1 86 ? 6.411 -3.368 12.490 1.00 73.00 86 ASP A C 1
ATOM 675 O O . ASP A 1 86 ? 7.223 -2.533 12.896 1.00 73.00 86 ASP A O 1
ATOM 679 N N . GLU A 1 87 ? 5.983 -3.342 11.225 1.00 70.19 87 GLU A N 1
ATOM 680 C CA . GLU A 1 87 ? 6.450 -2.397 10.201 1.00 70.19 87 GLU A CA 1
ATOM 681 C C . GLU A 1 87 ? 5.615 -1.108 10.153 1.00 70.19 87 GLU A C 1
ATOM 683 O O . GLU A 1 87 ? 6.014 -0.122 9.530 1.00 70.19 87 GLU A O 1
ATOM 688 N N . SER A 1 88 ? 4.486 -1.071 10.866 1.00 74.56 88 SER A N 1
ATOM 689 C CA . SER A 1 88 ? 3.570 0.069 10.899 1.00 74.56 88 SER A CA 1
ATOM 690 C C . SER A 1 88 ? 3.300 0.547 12.329 1.00 74.56 88 SER A C 1
ATOM 692 O O . SER A 1 88 ? 3.074 -0.241 13.241 1.00 74.56 88 SER A O 1
ATOM 694 N N . LEU A 1 89 ? 3.289 1.867 12.535 1.00 75.88 89 LEU A N 1
ATOM 695 C CA . LEU A 1 89 ? 3.026 2.495 13.841 1.00 75.88 89 LEU A CA 1
ATOM 696 C C . LEU A 1 89 ? 1.534 2.710 14.102 1.00 75.88 89 LEU A C 1
ATOM 698 O O . LEU A 1 89 ? 1.095 2.744 15.252 1.00 75.88 89 LEU A O 1
ATOM 702 N N . ALA A 1 90 ? 0.764 2.902 13.034 1.00 83.94 90 ALA A N 1
ATOM 703 C CA . ALA A 1 90 ? -0.666 3.156 13.075 1.00 83.94 90 ALA A CA 1
ATOM 704 C C . ALA A 1 90 ? -1.305 2.809 11.724 1.00 83.94 90 ALA A C 1
ATOM 706 O O . ALA A 1 90 ? -0.635 2.779 10.694 1.00 83.94 90 ALA A O 1
ATOM 707 N N . ALA A 1 91 ? -2.618 2.596 11.722 1.00 88.31 91 ALA A N 1
ATOM 708 C CA . ALA A 1 91 ? -3.418 2.496 10.509 1.00 88.31 91 ALA A CA 1
ATOM 709 C C . ALA A 1 91 ? -4.809 3.082 10.738 1.00 88.31 91 ALA A C 1
ATOM 711 O O . ALA A 1 91 ? -5.331 3.052 11.855 1.00 88.31 91 ALA A O 1
ATOM 712 N N . GLY A 1 92 ? -5.426 3.603 9.679 1.00 87.31 92 GLY A N 1
ATOM 713 C CA . GLY A 1 92 ? -6.783 4.117 9.787 1.00 87.31 92 GLY A CA 1
ATOM 714 C C . GLY A 1 92 ? -7.355 4.702 8.505 1.00 87.31 92 GLY A C 1
ATOM 715 O O . GLY A 1 92 ? -6.653 4.999 7.541 1.00 87.31 92 GLY A O 1
ATOM 716 N N . MET A 1 93 ? -8.675 4.881 8.529 1.00 86.06 93 MET A N 1
ATOM 717 C CA . MET A 1 93 ? -9.424 5.598 7.502 1.00 86.06 93 MET A CA 1
ATOM 718 C C . MET A 1 93 ? -9.337 7.103 7.769 1.00 86.06 93 MET A C 1
ATOM 720 O O . MET A 1 93 ? -9.825 7.584 8.792 1.00 86.06 93 MET A O 1
ATOM 724 N N . VAL A 1 94 ? -8.747 7.854 6.842 1.00 86.94 94 VAL A N 1
ATOM 725 C CA . VAL A 1 94 ? -8.614 9.314 6.922 1.00 86.94 94 VAL A CA 1
ATOM 726 C C . VAL A 1 94 ? -9.484 10.004 5.868 1.00 86.94 94 VAL A C 1
ATOM 728 O O . VAL A 1 94 ? -9.665 9.450 4.783 1.00 86.94 94 VAL A O 1
ATOM 731 N N . PRO A 1 95 ? -10.046 11.196 6.144 1.00 86.50 95 PRO A N 1
ATOM 732 C CA . PRO A 1 95 ? -10.780 11.962 5.136 1.00 86.50 95 PRO A CA 1
ATOM 733 C C . PRO A 1 95 ? -9.911 12.315 3.912 1.00 86.50 95 PRO A C 1
ATOM 735 O O . PRO A 1 95 ? -8.763 12.727 4.074 1.00 86.50 95 PRO A O 1
ATOM 738 N N . TYR A 1 96 ? -10.486 12.185 2.712 1.00 70.81 96 TYR A N 1
ATOM 739 C CA . TYR A 1 96 ? -9.920 12.460 1.384 1.00 70.81 96 TYR A CA 1
ATOM 740 C C . TYR A 1 96 ? -10.810 13.416 0.583 1.00 70.81 96 TYR A C 1
ATOM 742 O O . TYR A 1 96 ? -12.044 13.176 0.514 1.00 70.81 96 TYR A O 1
#

Radius of gyration: 12.47 Å; Cα contacts (8 Å, |Δi|>4): 216; chains: 1; bounding box: 30×25×31 Å

InterPro domains:
  IPR000086 NUDIX hydrolase domain [PF00293] (9-64)
  IPR000086 NUDIX hydrolase domain [PS51462] (1-96)
  IPR015797 NUDIX hydrolase-like domain superfamily [SSF55811] (8-95)
  IPR020084 NUDIX hydrolase, conserved site [PS00893] (32-53)
  IPR020476 NUDIX hydrolase [PR00502] (27-41)
  IPR020476 NUDIX hydrolase [PR00502] (41-56)

Organism: Klebsiella pneumoniae (NCBI:txid573)

pLDDT: mean 90.58, std 7.17, range [61.25, 97.69]

Mean predicted aligned error: 4.13 Å

Sequence (96 aa):
MAIFGSGIMFRQGKFVFLIQRSDDGTWCQPGGTIEPGELAIDAARREVLEETGYQYDGPLTPHSVHGDYLTYRADVPEQFEAKINDESLAAGMVPY

Solvent-accessible surface area (backbone atoms only — not compa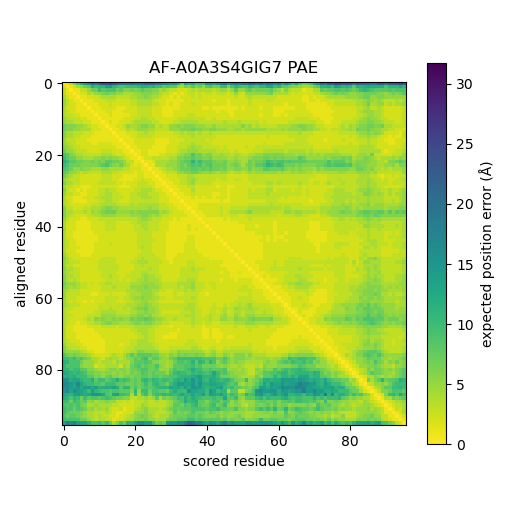rable to full-atom values): 5387 Å² total; per-residue (Å²): 133,72,72,51,30,14,20,40,41,40,31,41,95,53,26,33,43,34,34,21,37,58,89,79,63,50,75,39,54,40,45,42,68,43,54,97,91,55,52,56,72,55,30,14,44,52,33,28,29,64,52,23,61,46,85,74,89,70,75,72,41,87,68,52,73,60,92,38,33,40,34,27,36,29,82,41,98,63,89,81,83,68,52,60,40,95,64,39,76,47,73,48,78,40,85,100

Foldseek 3Di:
DAAFKEAEFEDEPQWTKWFQFPPPRDTDGFIDTADVPRDRVRRHQVRCCQAFVDHDPDDWDFDDDDPRYTYTYDYDNDDDHGDGDPGTPDIDIDGD

Nearest PDB structures (foldseek):
  6nch-assembly1_B  TM=7.752E-01  e=9.281E-07  Bacillus cereus ATCC 14579
  6nci-assembly1_B  TM=7.826E-01  e=1.179E-06  Bacillus cereus ATCC 14579
  6nci-assembly1_A  TM=7.807E-01  e=4.661E-06  Bacillus cereus ATCC 14579
  3f6a-assembly1_A  TM=7.450E-01  e=2.341E-05  Clostridium perfringens ATCC 13124
  3f6a-assembly1_B  TM=7.662E-01  e=6.466E-05  Clostridium perfringens ATCC 13124

Secondary structure (DSSP, 8-state):
----EEEEEEEETTEEEEEEETTT--EE-SEEEPPTT--HHHHHHHHHHHHH-----S--EEEEEETTEEEEEEE-SS-------TTEEEEEEEE-